Protein AF-A0A7G8J5U3-F1 (afdb_monomer_lite)

Secondary structure (DSSP, 8-state):
---EEEEEEETTS-EEEEEE-HHHHHHHHHT-TT--EEEEEEEETTTTEEEEEE-TT-GGG-----

pLDDT: mean 92.37, std 8.19, range [58.53, 98.25]

Structure (mmCIF, N/CA/C/O backbone):
data_AF-A0A7G8J5U3-F1
#
_entry.id   AF-A0A7G8J5U3-F1
#
loop_
_atom_site.group_PDB
_ato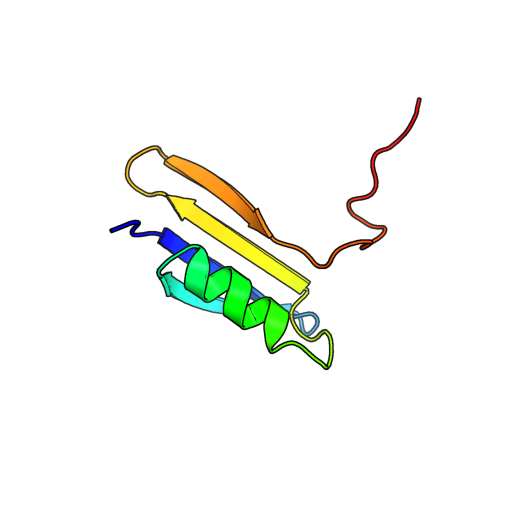m_site.id
_atom_site.type_symbol
_atom_site.label_atom_id
_atom_site.label_alt_id
_atom_site.label_comp_id
_atom_site.label_asym_id
_atom_site.label_entity_id
_atom_site.label_seq_id
_atom_site.pdbx_PDB_ins_code
_atom_site.Cartn_x
_atom_site.Cartn_y
_atom_site.Cartn_z
_atom_site.occupancy
_atom_site.B_iso_or_equiv
_atom_site.auth_seq_id
_atom_site.auth_comp_id
_atom_site.auth_asym_id
_atom_site.auth_atom_id
_atom_site.pdbx_PDB_model_num
ATOM 1 N N . MET A 1 1 ? -6.149 10.544 14.640 1.00 58.53 1 MET A N 1
ATOM 2 C CA . MET A 1 1 ? -5.538 9.231 14.373 1.00 58.53 1 MET A CA 1
ATOM 3 C C . MET A 1 1 ? -6.340 8.649 13.238 1.00 58.53 1 MET A C 1
ATOM 5 O O . MET A 1 1 ? -7.530 8.419 13.433 1.00 58.53 1 MET A O 1
ATOM 9 N N . GLU A 1 2 ? -5.742 8.578 12.056 1.00 77.00 2 GLU A N 1
ATOM 10 C CA . GLU A 1 2 ? -6.317 7.839 10.933 1.00 77.00 2 GLU A CA 1
ATOM 11 C C . GLU A 1 2 ? -6.423 6.368 11.350 1.00 77.00 2 GLU A C 1
ATOM 13 O O . GLU A 1 2 ? -5.520 5.842 11.997 1.00 77.00 2 GLU A O 1
ATOM 18 N N . ASP A 1 3 ? -7.575 5.757 11.095 1.00 90.62 3 ASP A N 1
ATOM 19 C CA . ASP A 1 3 ? -7.877 4.363 11.427 1.00 90.62 3 ASP A CA 1
ATOM 20 C C . AS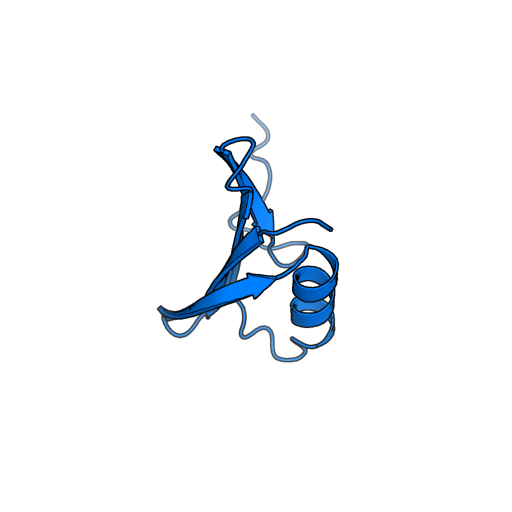P A 1 3 ? -8.279 3.694 10.121 1.00 90.62 3 ASP A C 1
ATOM 22 O O . ASP A 1 3 ? -9.444 3.746 9.730 1.00 90.62 3 ASP A O 1
ATOM 26 N N . LEU A 1 4 ? -7.288 3.162 9.412 1.00 96.25 4 LEU A N 1
ATOM 27 C CA . LEU A 1 4 ? -7.473 2.526 8.117 1.00 96.25 4 LEU A CA 1
ATOM 28 C C . LEU A 1 4 ? -7.584 1.017 8.294 1.00 96.25 4 LEU A C 1
ATOM 30 O O . LEU A 1 4 ? -6.888 0.422 9.118 1.00 96.25 4 LEU A O 1
ATOM 34 N N . VAL A 1 5 ? -8.425 0.388 7.479 1.00 97.06 5 VAL A N 1
ATOM 35 C CA . VAL A 1 5 ? -8.340 -1.054 7.233 1.00 97.06 5 VAL A CA 1
ATOM 36 C C . VAL A 1 5 ? -7.440 -1.244 6.024 1.00 97.06 5 VAL A C 1
ATOM 38 O O . VAL A 1 5 ? -7.789 -0.828 4.921 1.00 97.06 5 VAL A O 1
ATOM 41 N N . ILE A 1 6 ? -6.279 -1.844 6.247 1.00 97.75 6 ILE A N 1
ATOM 42 C CA . ILE A 1 6 ? -5.225 -2.012 5.257 1.00 97.75 6 ILE A CA 1
ATOM 43 C C . ILE A 1 6 ? -5.228 -3.466 4.793 1.00 97.75 6 ILE A C 1
ATOM 45 O O . ILE A 1 6 ? -5.218 -4.389 5.608 1.00 97.75 6 ILE A O 1
ATOM 49 N N . ARG A 1 7 ? -5.219 -3.674 3.478 1.00 98.25 7 ARG A N 1
ATOM 50 C CA . ARG A 1 7 ? -5.036 -4.974 2.834 1.00 98.25 7 ARG A CA 1
ATOM 51 C C . ARG A 1 7 ? -3.740 -4.950 2.034 1.00 98.25 7 ARG A C 1
ATOM 53 O O . ARG A 1 7 ? -3.646 -4.241 1.034 1.00 98.25 7 ARG A O 1
ATOM 60 N N . ILE A 1 8 ? -2.769 -5.748 2.459 1.00 98.25 8 ILE A N 1
ATOM 61 C CA . ILE A 1 8 ? -1.473 -5.919 1.802 1.00 98.25 8 ILE A CA 1
ATOM 62 C C . ILE A 1 8 ? -1.579 -7.106 0.849 1.00 98.25 8 ILE A C 1
ATOM 64 O O . ILE A 1 8 ? -1.787 -8.241 1.287 1.00 98.25 8 ILE A O 1
ATOM 68 N N . CYS A 1 9 ? -1.439 -6.850 -0.447 1.00 97.88 9 CYS A N 1
ATOM 69 C CA . CYS A 1 9 ? -1.437 -7.875 -1.481 1.00 97.88 9 CYS A CA 1
ATOM 70 C C . CYS A 1 9 ? 0.004 -8.152 -1.905 1.00 97.88 9 CYS A C 1
ATOM 72 O O . CYS A 1 9 ? 0.716 -7.246 -2.328 1.00 97.88 9 CYS A O 1
ATOM 74 N N . PHE A 1 10 ? 0.437 -9.406 -1.807 1.00 97.44 10 PHE A N 1
ATOM 75 C CA . PHE A 1 10 ? 1.782 -9.826 -2.197 1.00 97.44 10 PHE A CA 1
ATOM 76 C C . PHE A 1 10 ? 1.782 -10.421 -3.605 1.00 97.44 10 PHE A C 1
ATOM 78 O O . PHE A 1 10 ? 0.808 -11.049 -4.024 1.00 97.44 10 PHE A O 1
ATOM 85 N N . LYS A 1 11 ? 2.913 -10.332 -4.314 1.00 95.44 11 LYS A N 1
ATOM 86 C CA . LYS A 1 11 ? 3.079 -10.905 -5.667 1.00 95.44 11 LYS A CA 1
ATOM 87 C C . LYS A 1 11 ? 2.905 -12.425 -5.724 1.00 95.44 11 LYS A C 1
ATOM 89 O O . LYS A 1 11 ? 2.665 -12.980 -6.791 1.00 95.44 11 LYS A O 1
ATOM 94 N N . SER A 1 12 ? 2.997 -13.110 -4.583 1.00 96.50 12 SER A N 1
ATOM 95 C CA . SER A 1 12 ? 2.673 -14.536 -4.459 1.00 96.50 12 SER A CA 1
ATOM 96 C C . SER A 1 12 ? 1.173 -14.843 -4.571 1.00 96.50 12 SER A C 1
ATOM 98 O O . SER A 1 12 ? 0.803 -16.013 -4.631 1.00 96.50 12 SER A O 1
ATOM 100 N N . GLY A 1 13 ? 0.308 -13.824 -4.542 1.00 95.81 13 GLY A N 1
ATOM 101 C CA . GLY A 1 13 ? -1.145 -13.961 -4.414 1.00 95.81 13 GLY A CA 1
ATOM 102 C C . GLY A 1 13 ? -1.629 -14.072 -2.965 1.00 95.81 13 GLY A C 1
ATOM 103 O O . GLY A 1 13 ? -2.832 -14.161 -2.725 1.00 95.81 13 GLY A O 1
ATOM 104 N N . SER A 1 14 ? -0.714 -14.062 -1.992 1.00 98.00 14 SER A N 1
ATOM 105 C CA . SER A 1 14 ? -1.060 -14.008 -0.571 1.00 98.00 14 SER A CA 1
ATOM 106 C C . SER A 1 14 ? -1.599 -12.627 -0.202 1.00 98.00 14 SER A C 1
ATOM 108 O O . SER A 1 14 ? -1.193 -11.618 -0.781 1.00 98.00 14 SER A O 1
ATOM 110 N N . VAL A 1 15 ? -2.473 -12.579 0.801 1.00 98.00 15 VAL A N 1
ATOM 111 C CA . VAL A 1 15 ? -3.059 -11.335 1.310 1.00 98.00 15 VAL A CA 1
ATOM 112 C C . VAL A 1 15 ? -2.958 -11.308 2.832 1.00 98.00 15 VAL A C 1
ATOM 114 O O . VAL A 1 15 ? -3.188 -12.330 3.480 1.00 98.00 15 VAL A O 1
ATOM 117 N N . SER A 1 16 ? -2.627 -10.144 3.390 1.00 97.94 16 SER A N 1
ATOM 118 C CA . SER A 1 16 ? -2.706 -9.852 4.826 1.00 97.94 16 SER A CA 1
ATOM 119 C C . SER A 1 16 ? -3.626 -8.657 5.057 1.00 97.94 16 SER A C 1
ATOM 121 O O . SER A 1 16 ? -3.626 -7.721 4.260 1.00 97.94 16 SER A O 1
ATOM 123 N N . GLU A 1 17 ? -4.410 -8.683 6.132 1.00 97.75 17 GLU A N 1
ATOM 124 C CA . GLU A 1 17 ? -5.310 -7.590 6.509 1.00 97.75 17 GLU A CA 1
ATOM 125 C C . GLU A 1 17 ? -5.083 -7.174 7.952 1.00 97.75 17 GLU A C 1
ATOM 127 O O . GLU A 1 17 ? -5.063 -8.010 8.858 1.00 97.75 17 GLU A O 1
ATOM 132 N N . GLU A 1 18 ? -4.969 -5.871 8.168 1.00 96.88 18 GLU A N 1
ATOM 133 C CA . GLU A 1 18 ? -4.778 -5.301 9.492 1.00 96.88 18 GLU A CA 1
ATOM 134 C C . GLU A 1 18 ? -5.316 -3.873 9.579 1.00 96.88 18 GLU A C 1
ATOM 136 O O . GLU A 1 18 ? -5.751 -3.276 8.594 1.00 96.88 18 GLU A O 1
ATOM 141 N N . ARG A 1 19 ? -5.326 -3.327 10.795 1.00 96.19 19 ARG A N 1
ATOM 142 C CA . ARG A 1 19 ? -5.617 -1.912 11.018 1.00 96.19 19 ARG A CA 1
ATOM 143 C C . ARG A 1 19 ? -4.322 -1.126 11.084 1.00 96.19 19 ARG A C 1
ATOM 145 O O . ARG A 1 19 ? -3.383 -1.573 11.737 1.00 96.19 19 ARG A O 1
ATOM 152 N N . GLY A 1 20 ? -4.315 0.067 10.504 1.00 95.62 20 GLY A N 1
ATOM 153 C CA . GLY A 1 20 ? -3.150 0.932 10.589 1.00 95.62 20 GLY A CA 1
ATOM 154 C C . GLY A 1 20 ? -3.354 2.345 10.063 1.00 95.62 20 GLY A C 1
ATOM 155 O O . GLY A 1 20 ? -4.469 2.867 10.045 1.00 95.62 20 GLY A O 1
ATOM 156 N N . THR A 1 21 ? -2.248 2.967 9.666 1.00 96.25 21 THR A N 1
ATOM 157 C CA . THR A 1 21 ? -2.161 4.355 9.197 1.00 96.25 21 THR A CA 1
ATOM 158 C C . THR A 1 21 ? -1.432 4.443 7.862 1.00 96.25 21 THR A C 1
ATOM 160 O O . THR A 1 21 ? -0.703 3.523 7.489 1.00 96.25 21 THR A O 1
ATOM 163 N N . GLU A 1 22 ? -1.552 5.577 7.168 1.00 95.06 22 GLU A N 1
ATOM 164 C CA . GLU A 1 22 ? -0.774 5.823 5.945 1.00 95.06 22 GLU A CA 1
ATOM 165 C C . GLU A 1 22 ? 0.736 5.738 6.198 1.00 95.06 22 GLU A C 1
ATOM 167 O O . GLU A 1 22 ? 1.465 5.166 5.394 1.00 95.06 22 GLU A O 1
ATOM 172 N N . LEU A 1 23 ? 1.209 6.211 7.360 1.00 95.62 23 LEU A N 1
ATOM 173 C CA . LEU A 1 23 ? 2.625 6.135 7.735 1.00 95.62 23 LEU A CA 1
ATOM 174 C C . LEU A 1 23 ? 3.135 4.686 7.800 1.00 95.62 23 LEU A C 1
ATOM 176 O O . LEU A 1 23 ? 4.275 4.421 7.425 1.00 95.62 23 LEU A O 1
ATOM 180 N N . GLN A 1 24 ? 2.303 3.749 8.265 1.00 95.88 24 GLN A N 1
ATOM 181 C CA . GLN A 1 24 ? 2.659 2.328 8.264 1.00 95.88 24 GLN A CA 1
ATOM 182 C C . GLN A 1 24 ? 2.713 1.762 6.846 1.00 95.88 24 GLN A C 1
ATOM 184 O O . GLN A 1 24 ? 3.592 0.957 6.561 1.00 95.88 24 GLN A O 1
ATOM 189 N N . ILE A 1 25 ? 1.819 2.197 5.953 1.00 96.06 25 ILE A N 1
ATOM 190 C CA . ILE A 1 25 ? 1.850 1.785 4.544 1.00 96.06 25 ILE A CA 1
ATOM 191 C C . ILE A 1 25 ? 3.141 2.271 3.886 1.00 96.06 25 ILE A C 1
ATOM 193 O O . ILE A 1 25 ? 3.827 1.474 3.256 1.00 96.06 25 ILE A O 1
ATOM 197 N N . THR A 1 26 ? 3.520 3.535 4.084 1.00 95.62 26 THR A N 1
ATOM 198 C CA . THR A 1 26 ? 4.787 4.069 3.563 1.00 95.62 26 THR A CA 1
ATOM 199 C C . THR A 1 26 ? 5.982 3.266 4.072 1.00 95.62 26 THR A C 1
ATOM 201 O O . THR A 1 26 ? 6.798 2.821 3.271 1.00 95.62 26 THR A O 1
ATOM 204 N N . ALA A 1 27 ? 6.037 2.981 5.378 1.00 96.06 27 ALA A N 1
ATOM 205 C CA . ALA A 1 27 ? 7.114 2.178 5.957 1.00 96.06 27 ALA A CA 1
ATOM 206 C C . ALA A 1 27 ? 7.183 0.753 5.370 1.00 96.06 27 ALA A C 1
ATOM 208 O O . ALA A 1 27 ? 8.275 0.230 5.172 1.00 96.06 27 ALA A O 1
ATOM 209 N N . LEU A 1 28 ? 6.038 0.131 5.048 1.00 95.62 28 LEU A N 1
ATOM 210 C CA . LEU A 1 28 ? 6.009 -1.180 4.387 1.00 95.62 28 LEU A CA 1
ATOM 211 C C . LEU A 1 28 ? 6.678 -1.150 3.010 1.00 95.62 28 LEU A C 1
ATOM 213 O O . LEU A 1 28 ? 7.393 -2.090 2.675 1.00 95.62 28 LEU A O 1
ATOM 217 N N . PHE A 1 29 ? 6.443 -0.102 2.215 1.00 95.69 29 PHE A N 1
ATOM 218 C CA . PHE A 1 29 ? 7.068 0.041 0.897 1.00 95.69 29 PHE A CA 1
ATOM 219 C C . PHE A 1 29 ? 8.551 0.415 0.998 1.00 95.69 29 PHE A C 1
ATOM 221 O O . PHE A 1 29 ? 9.346 -0.112 0.222 1.00 95.69 29 PHE A O 1
ATOM 228 N N . ASP A 1 30 ? 8.931 1.249 1.970 1.00 95.12 30 ASP A N 1
ATOM 229 C CA . ASP A 1 30 ? 10.336 1.591 2.234 1.00 95.12 30 ASP A CA 1
ATOM 230 C C . ASP A 1 30 ? 11.169 0.345 2.603 1.00 95.12 30 ASP A C 1
ATOM 232 O O . ASP A 1 30 ? 12.320 0.212 2.179 1.00 95.12 30 ASP A O 1
ATOM 236 N N . ASP A 1 31 ? 10.574 -0.599 3.343 1.00 95.94 31 ASP A N 1
ATOM 237 C CA . ASP A 1 31 ? 11.217 -1.851 3.760 1.00 95.94 31 ASP A CA 1
ATOM 238 C C . ASP A 1 31 ? 11.102 -2.989 2.717 1.00 95.94 31 ASP A C 1
ATOM 240 O O . ASP A 1 31 ? 11.760 -4.030 2.854 1.00 95.94 31 ASP A O 1
ATOM 244 N N . ASP A 1 32 ? 10.316 -2.825 1.644 1.00 95.00 32 ASP A N 1
ATOM 245 C CA . ASP A 1 32 ? 10.090 -3.849 0.611 1.00 95.00 32 ASP A CA 1
ATOM 246 C C . ASP A 1 32 ? 11.221 -3.912 -0.434 1.00 95.00 32 ASP A C 1
ATOM 248 O O . ASP A 1 32 ? 11.012 -3.852 -1.646 1.00 95.00 32 ASP A O 1
ATOM 252 N N . VAL A 1 33 ? 12.457 -4.091 0.036 1.00 92.12 33 VAL A N 1
ATOM 253 C CA . VAL A 1 33 ? 13.679 -4.114 -0.796 1.00 92.12 33 VAL A CA 1
ATOM 254 C C . VAL A 1 33 ? 13.633 -5.192 -1.888 1.00 92.12 33 VAL A C 1
ATOM 256 O O . VAL A 1 33 ? 14.241 -5.048 -2.948 1.00 92.12 33 VAL A O 1
ATOM 259 N N . ASN A 1 34 ? 12.914 -6.290 -1.641 1.00 93.31 34 ASN A N 1
ATOM 260 C CA . ASN A 1 34 ? 12.773 -7.394 -2.591 1.00 93.31 34 ASN A CA 1
ATOM 261 C C . ASN A 1 34 ? 11.559 -7.236 -3.525 1.00 93.31 34 ASN A C 1
ATOM 263 O O . ASN A 1 34 ? 11.333 -8.107 -4.369 1.00 93.31 34 ASN A O 1
ATOM 267 N N . GLY A 1 35 ? 10.774 -6.163 -3.380 1.00 93.38 35 GLY A N 1
ATOM 268 C CA . GLY A 1 35 ? 9.588 -5.903 -4.190 1.00 93.38 35 GLY A CA 1
ATOM 269 C C . GLY A 1 35 ? 8.553 -7.026 -4.100 1.00 93.38 35 GLY A C 1
ATOM 270 O O . GLY A 1 35 ? 8.042 -7.456 -5.137 1.00 93.38 35 GLY A O 1
ATOM 271 N N . LEU A 1 36 ? 8.319 -7.571 -2.905 1.00 96.19 36 LEU A N 1
ATOM 272 C CA . LEU A 1 36 ? 7.381 -8.665 -2.642 1.00 96.19 36 LEU A CA 1
ATOM 273 C C . LEU A 1 36 ? 5.935 -8.180 -2.577 1.00 96.19 36 LEU A C 1
ATOM 275 O O . LEU A 1 36 ? 5.020 -8.944 -2.907 1.00 96.19 36 LEU A O 1
ATOM 279 N N . ILE A 1 37 ? 5.727 -6.941 -2.138 1.00 97.56 37 ILE A N 1
ATOM 280 C CA . ILE A 1 37 ? 4.417 -6.307 -2.112 1.00 97.56 37 ILE A CA 1
ATOM 281 C C . ILE A 1 37 ? 4.033 -5.984 -3.556 1.00 97.56 37 ILE A C 1
ATOM 283 O O . ILE A 1 37 ? 4.824 -5.455 -4.339 1.00 97.56 37 ILE A O 1
ATOM 287 N N . ASP A 1 38 ? 2.816 -6.366 -3.925 1.00 96.50 38 ASP A N 1
ATOM 288 C CA . ASP A 1 38 ? 2.237 -6.032 -5.219 1.00 96.50 38 ASP A CA 1
ATOM 289 C C . ASP A 1 38 ? 1.566 -4.659 -5.157 1.00 96.50 38 ASP A C 1
ATOM 291 O O . ASP A 1 38 ? 1.888 -3.762 -5.931 1.00 96.50 38 ASP A O 1
ATOM 295 N N . TYR A 1 39 ? 0.657 -4.492 -4.196 1.00 97.31 39 TYR A N 1
ATOM 296 C CA . TYR A 1 39 ? -0.007 -3.232 -3.880 1.00 97.31 39 TYR A CA 1
ATOM 297 C C . TYR A 1 39 ? -0.627 -3.304 -2.478 1.00 97.31 39 TYR A C 1
ATOM 299 O O . TYR A 1 39 ? -0.821 -4.386 -1.915 1.00 97.31 39 TYR A O 1
ATOM 307 N N . VAL A 1 40 ? -0.979 -2.147 -1.924 1.00 97.94 40 VAL A N 1
ATOM 308 C CA . VAL A 1 40 ? -1.718 -2.033 -0.664 1.00 97.94 40 VAL A CA 1
ATOM 309 C C . VAL A 1 40 ? -2.996 -1.244 -0.906 1.00 97.94 40 VAL A C 1
ATOM 311 O O . VAL A 1 40 ? -2.962 -0.158 -1.474 1.00 97.94 40 VAL A O 1
ATOM 314 N N . MET A 1 41 ? -4.134 -1.778 -0.468 1.00 97.69 41 MET A N 1
ATOM 315 C CA . MET A 1 41 ? -5.394 -1.034 -0.410 1.00 97.69 41 MET A CA 1
ATOM 316 C C . MET A 1 41 ? -5.633 -0.558 1.017 1.00 97.69 41 MET A C 1
ATOM 318 O O . MET A 1 41 ? -5.510 -1.357 1.943 1.00 97.69 41 MET A O 1
ATOM 322 N N . ALA A 1 42 ? -6.049 0.691 1.197 1.00 97.31 42 ALA A N 1
ATOM 323 C CA . ALA A 1 42 ? -6.523 1.184 2.482 1.00 97.31 42 ALA A CA 1
ATOM 324 C C . ALA A 1 42 ? -7.948 1.712 2.353 1.00 97.31 42 ALA A C 1
ATOM 326 O O . ALA A 1 42 ? -8.254 2.485 1.449 1.00 97.31 42 ALA A O 1
ATOM 327 N N . LEU A 1 43 ? -8.814 1.281 3.262 1.00 96.94 43 LEU A N 1
ATOM 328 C CA . LEU A 1 43 ? -10.171 1.785 3.416 1.00 96.94 43 LEU A CA 1
ATOM 329 C C . LEU A 1 43 ? -10.209 2.693 4.640 1.00 96.94 43 LEU A C 1
ATOM 331 O O . LEU A 1 43 ? -9.894 2.235 5.741 1.00 96.94 43 LEU A O 1
ATOM 335 N N . GLU A 1 44 ? -10.668 3.930 4.468 1.00 95.56 44 GLU A N 1
ATOM 336 C CA . GLU A 1 44 ? -11.062 4.790 5.577 1.00 95.56 44 GLU A CA 1
ATOM 337 C C . GLU A 1 44 ? -12.526 4.489 5.953 1.00 95.56 44 GLU A C 1
ATOM 339 O O . GLU A 1 44 ? -13.451 4.873 5.233 1.00 95.56 44 GLU A O 1
ATOM 344 N N . PRO A 1 45 ? -12.808 3.824 7.088 1.00 91.19 45 PRO A N 1
ATOM 345 C CA . PRO A 1 45 ? -14.155 3.333 7.382 1.00 91.19 45 PRO A CA 1
ATOM 346 C C . PRO A 1 45 ? -15.181 4.441 7.637 1.00 91.19 45 PRO A C 1
ATOM 348 O O . PRO A 1 45 ? -16.381 4.177 7.601 1.00 91.19 45 PRO A O 1
ATOM 351 N N . LYS A 1 46 ? -14.727 5.659 7.957 1.00 92.31 46 LYS A N 1
ATOM 352 C CA . LYS A 1 46 ? -15.605 6.784 8.301 1.00 92.31 46 LYS A CA 1
ATOM 353 C C . LYS A 1 46 ? -16.082 7.544 7.070 1.00 92.31 46 LYS A C 1
ATOM 355 O O . LYS A 1 46 ? -17.279 7.806 6.986 1.00 92.31 46 LYS A O 1
ATOM 360 N N . ALA A 1 47 ? -15.188 7.876 6.140 1.00 91.62 47 ALA A N 1
ATOM 361 C CA . ALA A 1 47 ? -15.585 8.492 4.876 1.00 91.62 47 ALA A CA 1
ATOM 362 C C . ALA A 1 47 ? -16.022 7.465 3.820 1.00 91.62 47 ALA A C 1
ATOM 364 O O . ALA A 1 47 ? -16.740 7.818 2.888 1.00 91.62 47 ALA A O 1
ATOM 365 N N . GLY A 1 48 ? -15.638 6.192 3.971 1.00 91.31 48 GLY A N 1
ATOM 366 C CA . GLY A 1 48 ? -15.862 5.166 2.950 1.00 91.31 48 GLY A CA 1
ATOM 367 C C . GLY A 1 48 ? -14.937 5.322 1.741 1.00 91.31 48 GLY A C 1
ATOM 368 O O . GLY A 1 48 ? -15.244 4.807 0.667 1.00 91.31 48 GLY A O 1
ATOM 369 N N . GLU A 1 49 ? -13.830 6.044 1.905 1.00 94.62 49 GLU A N 1
ATOM 370 C CA . GLU A 1 49 ? -12.840 6.283 0.862 1.00 94.62 49 GLU A CA 1
ATOM 371 C C . GLU A 1 49 ? -11.853 5.120 0.777 1.00 94.62 49 GLU A C 1
ATOM 373 O O . GLU A 1 49 ? -11.488 4.512 1.786 1.00 94.62 49 GLU A O 1
ATOM 378 N N . ILE A 1 50 ? -11.431 4.800 -0.446 1.00 95.31 50 ILE A N 1
ATOM 379 C CA . ILE A 1 50 ? -10.428 3.771 -0.714 1.00 95.31 50 ILE A CA 1
ATOM 380 C C . ILE A 1 50 ? -9.257 4.433 -1.421 1.00 95.31 50 ILE A C 1
ATOM 382 O O . ILE A 1 50 ? -9.434 5.069 -2.459 1.00 95.31 50 ILE A O 1
ATOM 386 N N . ALA A 1 51 ? -8.066 4.215 -0.884 1.00 94.94 51 ALA A N 1
ATOM 387 C CA . ALA A 1 51 ? -6.810 4.598 -1.501 1.00 94.94 51 ALA A CA 1
ATOM 388 C C . ALA A 1 51 ? -5.978 3.347 -1.820 1.00 94.94 51 ALA A C 1
ATOM 390 O O . ALA A 1 51 ? -6.114 2.300 -1.178 1.00 94.94 51 ALA A O 1
ATOM 391 N N . LEU A 1 52 ? -5.145 3.447 -2.855 1.00 95.00 52 LEU A N 1
ATOM 392 C CA . LEU A 1 52 ? -4.295 2.361 -3.333 1.00 95.00 52 LEU A CA 1
ATOM 393 C C . LEU A 1 52 ? -2.851 2.853 -3.430 1.00 95.00 52 LEU A C 1
ATOM 395 O O . LEU A 1 52 ? -2.576 3.858 -4.079 1.00 95.00 52 LEU A O 1
ATOM 399 N N . TRP A 1 53 ? -1.945 2.116 -2.796 1.00 95.81 53 TRP A N 1
ATOM 400 C CA . TRP A 1 53 ? -0.502 2.313 -2.863 1.00 95.81 53 TRP A CA 1
ATOM 401 C C . TRP A 1 53 ? 0.120 1.211 -3.702 1.00 95.81 53 TRP A C 1
ATOM 403 O O . TRP A 1 53 ? -0.282 0.047 -3.640 1.00 95.81 53 TRP A O 1
ATOM 413 N N . GLN A 1 54 ? 1.125 1.591 -4.472 1.00 94.69 54 GLN A N 1
ATOM 414 C CA . GLN A 1 54 ? 1.835 0.735 -5.406 1.00 94.69 54 GLN A CA 1
ATOM 415 C C . GLN A 1 54 ? 3.255 1.278 -5.588 1.00 94.69 54 GLN A C 1
ATOM 417 O O . GLN A 1 54 ? 3.516 2.442 -5.273 1.00 94.69 54 GLN A O 1
ATOM 422 N N . HIS A 1 55 ? 4.163 0.443 -6.086 1.00 91.94 55 HIS A N 1
ATOM 423 C CA . HIS A 1 55 ? 5.548 0.843 -6.338 1.00 91.94 55 HIS A CA 1
ATOM 424 C C . HIS A 1 55 ? 5.632 1.883 -7.459 1.00 91.94 55 HIS A C 1
ATOM 426 O O . HIS A 1 55 ? 5.037 1.711 -8.519 1.00 91.94 55 HIS A O 1
ATOM 432 N N . GLU A 1 56 ? 6.398 2.956 -7.263 1.00 87.81 56 GLU A N 1
ATOM 433 C CA . GLU A 1 56 ? 6.584 3.967 -8.308 1.00 87.81 56 GLU A CA 1
ATOM 434 C C . GLU A 1 56 ? 7.124 3.329 -9.603 1.00 87.81 56 GLU A C 1
ATOM 436 O O . GLU A 1 56 ? 8.084 2.557 -9.588 1.00 87.81 56 GLU A O 1
ATOM 441 N N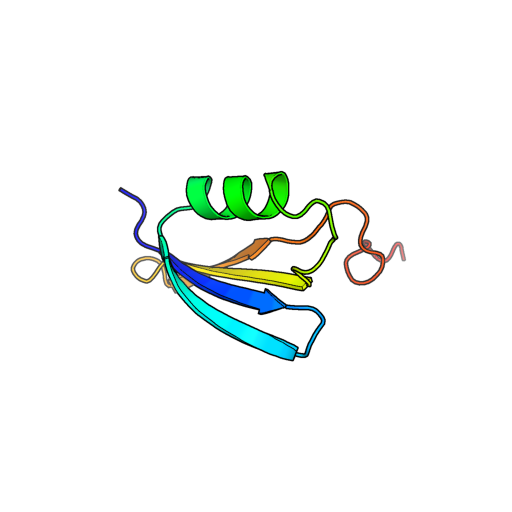 . GLY A 1 57 ? 6.489 3.644 -10.735 1.00 85.31 57 GLY A N 1
ATOM 442 C CA . GLY A 1 57 ? 6.887 3.125 -12.044 1.00 85.31 57 GLY A CA 1
ATOM 443 C C . GLY A 1 57 ? 6.351 1.735 -12.401 1.00 85.31 57 GLY A C 1
ATOM 444 O O . GLY A 1 57 ? 6.775 1.182 -13.418 1.00 85.31 57 GLY A O 1
ATOM 445 N N . ASP A 1 58 ? 5.424 1.159 -11.629 1.00 88.12 58 ASP A N 1
ATOM 446 C CA . ASP A 1 58 ? 4.752 -0.073 -12.046 1.00 88.12 58 ASP A CA 1
ATOM 447 C C . ASP A 1 58 ? 3.962 0.158 -13.354 1.00 88.12 58 ASP A C 1
ATOM 449 O O . ASP A 1 58 ? 3.033 0.974 -13.403 1.00 88.12 58 ASP A O 1
ATOM 453 N N . PRO A 1 59 ? 4.291 -0.572 -14.435 1.00 87.50 59 PRO A N 1
ATOM 454 C CA . PRO A 1 59 ? 3.726 -0.316 -15.754 1.00 87.50 59 PRO A CA 1
ATOM 455 C C . PRO A 1 59 ? 2.227 -0.622 -15.839 1.00 87.50 59 PRO A C 1
ATOM 457 O O . PRO A 1 59 ? 1.570 -0.148 -16.763 1.00 87.50 59 PRO A O 1
ATOM 460 N N . ARG A 1 60 ? 1.666 -1.405 -14.905 1.00 86.94 60 ARG A N 1
ATOM 461 C CA . ARG A 1 60 ? 0.225 -1.707 -14.871 1.00 86.94 60 ARG A CA 1
ATOM 462 C C . ARG A 1 60 ? -0.614 -0.479 -14.533 1.00 86.94 60 ARG A C 1
ATOM 464 O O . ARG A 1 60 ? -1.792 -0.450 -14.876 1.00 86.94 60 ARG A O 1
ATOM 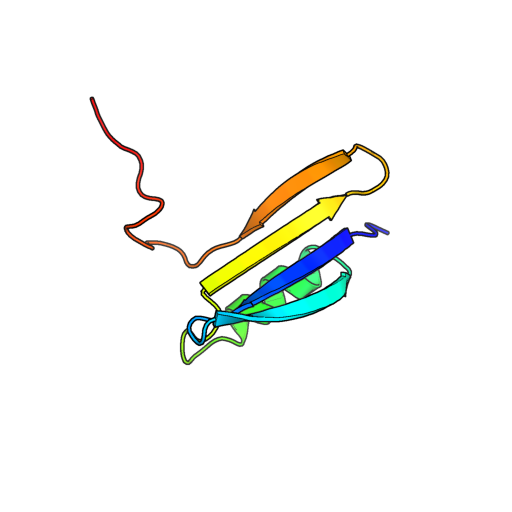471 N N . TRP A 1 61 ? -0.009 0.498 -13.863 1.00 83.62 61 TRP A N 1
ATOM 472 C CA . TRP A 1 61 ? -0.664 1.711 -13.380 1.00 83.62 61 TRP A CA 1
ATOM 473 C C . TRP A 1 61 ? -0.208 2.963 -14.135 1.00 83.62 61 TRP A C 1
ATOM 475 O O . TRP A 1 61 ? -0.542 4.074 -13.732 1.00 83.62 61 TRP A O 1
ATOM 485 N N . ALA A 1 62 ? 0.543 2.798 -15.227 1.00 83.38 62 ALA A N 1
ATOM 486 C CA . ALA A 1 62 ? 0.928 3.905 -16.089 1.00 83.38 62 ALA A CA 1
ATOM 487 C C . ALA A 1 62 ? -0.315 4.571 -16.703 1.00 83.38 62 ALA A C 1
ATOM 489 O O . ALA A 1 62 ? -1.249 3.891 -17.139 1.00 83.38 62 ALA A O 1
ATOM 490 N N . GLU A 1 63 ? -0.314 5.903 -16.754 1.00 79.94 63 GLU A N 1
ATOM 491 C CA . GLU A 1 63 ? -1.361 6.648 -17.447 1.00 79.94 63 GLU A CA 1
ATOM 492 C C . GLU A 1 63 ? -1.365 6.277 -18.936 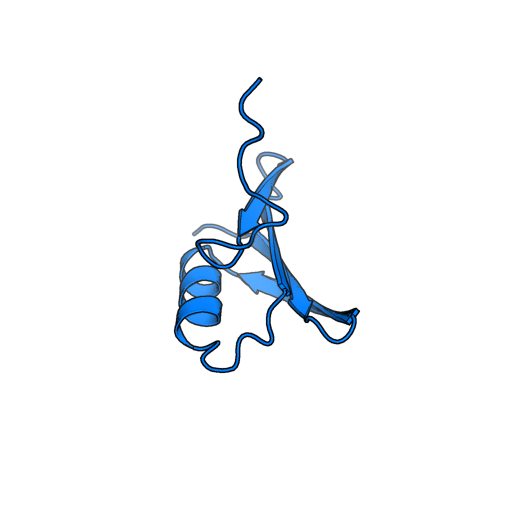1.00 79.94 63 GLU A C 1
ATOM 494 O O . GLU A 1 63 ? -0.321 6.209 -19.589 1.00 79.94 63 GLU A O 1
ATOM 499 N N . ILE A 1 64 ? -2.554 6.015 -19.477 1.00 78.81 64 ILE A N 1
ATOM 500 C CA . ILE A 1 64 ? -2.728 5.803 -20.912 1.00 78.81 64 ILE A CA 1
ATOM 501 C C . ILE A 1 64 ? -2.902 7.183 -21.546 1.00 78.81 64 ILE A C 1
ATOM 503 O O . ILE A 1 64 ? -3.947 7.813 -21.375 1.00 78.81 64 ILE A O 1
ATOM 507 N N . GLU A 1 65 ? -1.889 7.649 -22.274 1.00 7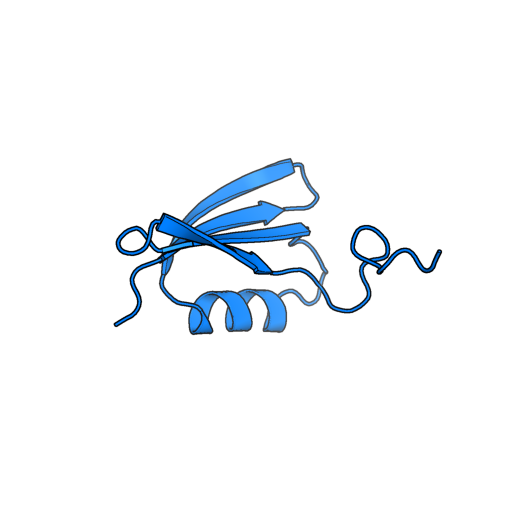0.44 65 GLU A N 1
ATOM 508 C CA . GLU A 1 65 ? -2.015 8.824 -23.139 1.00 70.44 65 GLU A CA 1
ATOM 509 C C . GLU A 1 65 ? -2.836 8.452 -24.392 1.00 70.44 65 GLU A C 1
ATOM 511 O O . GLU A 1 65 ? -2.540 7.455 -25.058 1.00 70.44 65 GLU A O 1
ATOM 516 N N . TYR A 1 66 ? -3.888 9.227 -24.686 1.00 58.59 66 TYR A N 1
ATOM 517 C CA . TYR A 1 66 ? -4.776 9.065 -25.851 1.00 58.59 66 TYR A CA 1
ATOM 518 C C . TYR A 1 66 ? -4.473 10.085 -26.949 1.00 58.59 66 TYR A C 1
ATOM 520 O O . TYR A 1 66 ? -4.224 11.263 -26.604 1.00 58.59 66 TYR A O 1
#

Sequence (66 aa):
MEDLVIRICFKSGSVSEERGTELQITALFDDDVNGLIDYVMALEPKAGEIALWQHEGDPRWAEIEY

Radius of gyration: 12.66 Å; chains: 1; bounding box: 30×24×40 Å

Foldseek 3Di:
DQWKFKWWQFPVRDIDTDIDDVVVVVVVLVPPPVQGTAKMWIARPPVRDIDIGGDPPPPVPDDDDD